Protein AF-F0GFZ1-F1 (afdb_monomer_lite)

Structure (mmCIF, N/CA/C/O backbone):
data_AF-F0GFZ1-F1
#
_entry.id   AF-F0GFZ1-F1
#
loop_
_atom_site.group_PDB
_atom_site.id
_atom_site.type_symbol
_atom_site.label_atom_id
_atom_site.label_alt_id
_atom_site.label_comp_id
_atom_site.label_asym_id
_atom_site.label_entity_id
_atom_site.label_seq_id
_atom_site.pdbx_PDB_ins_code
_atom_site.Cartn_x
_atom_site.Cartn_y
_atom_site.Cartn_z
_atom_site.occupancy
_atom_site.B_iso_or_equiv
_atom_site.auth_seq_id
_atom_site.auth_comp_id
_atom_site.auth_asym_id
_atom_site.auth_atom_id
_atom_site.pdbx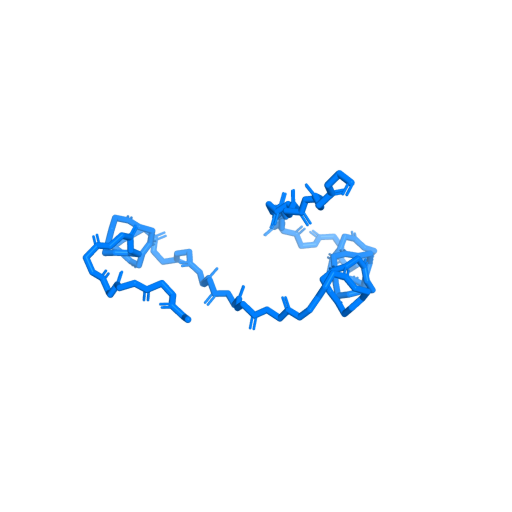_PDB_model_num
ATOM 1 N N . PHE A 1 1 ? 1.755 -0.516 -15.794 1.00 85.56 1 PHE A N 1
ATOM 2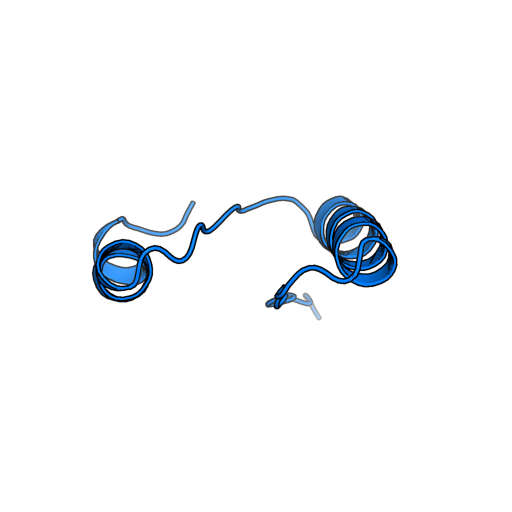 C CA . PHE A 1 1 ? 0.502 -0.293 -15.041 1.00 85.56 1 PHE A CA 1
ATOM 3 C C . PHE A 1 1 ? -0.233 -1.618 -14.853 1.00 85.56 1 PHE A C 1
ATOM 5 O O . PHE A 1 1 ? -0.216 -2.421 -15.782 1.00 85.56 1 PHE A O 1
ATOM 12 N N . PRO A 1 2 ? -0.815 -1.891 -13.669 1.00 92.06 2 PRO A N 1
ATOM 13 C CA . PRO A 1 2 ? -1.480 -3.157 -13.362 1.00 92.06 2 PRO A CA 1
ATOM 14 C C . PRO A 1 2 ? -2.727 -3.349 -14.226 1.00 92.06 2 PRO A C 1
ATOM 16 O O . PRO A 1 2 ? -3.500 -2.419 -14.445 1.00 92.06 2 PRO A O 1
ATOM 19 N N . HIS A 1 3 ? -2.936 -4.574 -14.702 1.00 96.25 3 HIS A N 1
ATOM 20 C CA . HIS A 1 3 ? -4.128 -4.905 -15.475 1.00 96.25 3 HIS A CA 1
ATOM 21 C C . HIS A 1 3 ? -5.396 -4.725 -14.608 1.00 96.25 3 HIS A C 1
ATOM 23 O O . HIS A 1 3 ? -5.395 -5.193 -13.466 1.00 96.25 3 HIS A O 1
ATOM 29 N N . PRO A 1 4 ? -6.507 -4.150 -15.120 1.00 93.06 4 PRO A N 1
ATOM 30 C CA . PRO A 1 4 ? -7.708 -3.848 -14.325 1.00 93.06 4 PRO A CA 1
ATOM 31 C C . PRO A 1 4 ? -8.273 -5.036 -13.537 1.00 93.06 4 PRO A C 1
ATOM 33 O O . PRO A 1 4 ? -8.749 -4.883 -12.416 1.00 93.06 4 PRO A O 1
ATOM 36 N N . ARG A 1 5 ? -8.147 -6.250 -14.089 1.00 96.94 5 ARG A N 1
ATOM 37 C CA . ARG A 1 5 ? -8.526 -7.504 -13.411 1.00 96.94 5 ARG A CA 1
ATOM 38 C C . ARG A 1 5 ? -7.865 -7.684 -12.035 1.00 96.94 5 ARG A C 1
ATOM 40 O O . ARG A 1 5 ? -8.496 -8.244 -11.150 1.00 96.94 5 ARG A O 1
ATOM 47 N N . LEU A 1 6 ? -6.633 -7.206 -11.844 1.00 95.88 6 LEU A N 1
ATOM 48 C CA . LEU A 1 6 ? -5.930 -7.277 -10.556 1.00 95.88 6 LEU A CA 1
ATOM 49 C C . LEU A 1 6 ? -6.506 -6.292 -9.528 1.00 95.88 6 LEU A C 1
ATOM 51 O O . LEU A 1 6 ? -6.461 -6.557 -8.332 1.00 95.88 6 LEU A O 1
ATOM 55 N N . LEU A 1 7 ? -7.070 -5.173 -9.991 1.00 96.62 7 LEU A N 1
ATOM 56 C CA . LEU A 1 7 ? -7.618 -4.118 -9.136 1.00 96.62 7 LEU A CA 1
ATOM 57 C C . LEU A 1 7 ? -9.118 -4.280 -8.862 1.00 96.62 7 LEU A C 1
ATOM 59 O O . LEU A 1 7 ? -9.631 -3.669 -7.928 1.00 96.62 7 LEU A O 1
ATOM 63 N N . ALA A 1 8 ? -9.823 -5.112 -9.635 1.00 97.12 8 ALA A N 1
ATOM 64 C CA . ALA A 1 8 ? -11.276 -5.276 -9.557 1.00 97.12 8 ALA A CA 1
ATOM 65 C C . ALA A 1 8 ? -11.785 -5.569 -8.132 1.00 97.12 8 ALA A C 1
ATOM 67 O O . ALA A 1 8 ? -12.755 -4.960 -7.686 1.00 97.12 8 ALA A O 1
ATOM 68 N N . ALA A 1 9 ? -11.099 -6.443 -7.387 1.00 97.50 9 ALA A N 1
ATOM 69 C CA . ALA A 1 9 ? -11.476 -6.778 -6.012 1.00 97.50 9 ALA A CA 1
ATOM 70 C C . ALA A 1 9 ? -11.316 -5.596 -5.034 1.00 97.50 9 ALA A C 1
ATOM 72 O O . ALA A 1 9 ? -12.115 -5.448 -4.109 1.00 97.50 9 ALA A O 1
ATOM 73 N N . LEU A 1 10 ? -10.304 -4.748 -5.239 1.00 97.06 10 LEU A N 1
ATOM 74 C CA . LEU A 1 10 ? -10.065 -3.546 -4.433 1.00 97.06 10 LEU A CA 1
ATOM 75 C C . LEU A 1 10 ? -11.081 -2.452 -4.780 1.00 97.06 10 LEU A C 1
ATOM 77 O O . LEU A 1 10 ? -11.688 -1.863 -3.885 1.00 97.06 10 LEU A O 1
ATOM 81 N N . ALA A 1 11 ? -11.354 -2.259 -6.071 1.00 96.62 11 ALA A N 1
ATOM 82 C CA . ALA A 1 11 ? -12.350 -1.311 -6.558 1.00 96.62 11 ALA A CA 1
ATOM 83 C C . ALA A 1 11 ? -13.767 -1.643 -6.058 1.00 96.62 11 ALA A C 1
ATOM 85 O O . ALA A 1 11 ? -14.478 -0.747 -5.601 1.00 96.62 11 ALA A O 1
ATOM 86 N N . ALA A 1 12 ? -14.157 -2.925 -6.057 1.00 97.94 12 ALA A N 1
ATOM 87 C CA . ALA A 1 12 ? -15.434 -3.385 -5.500 1.00 97.94 12 ALA A CA 1
ATOM 88 C C . ALA A 1 12 ? -15.585 -3.047 -4.004 1.00 97.94 12 ALA A C 1
ATOM 90 O O . ALA A 1 12 ? -16.690 -2.794 -3.531 1.00 97.94 12 ALA A O 1
ATOM 91 N N . LYS A 1 13 ? -14.468 -2.977 -3.269 1.00 97.88 13 LYS A N 1
ATOM 92 C CA . LYS A 1 13 ? -14.406 -2.550 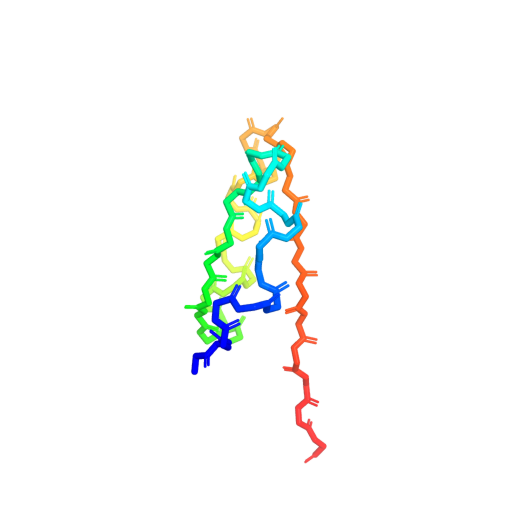-1.862 1.00 97.88 13 LYS A CA 1
ATOM 93 C C . LYS A 1 13 ? -14.175 -1.046 -1.687 1.00 97.88 13 LYS A C 1
ATOM 95 O O . LYS A 1 13 ? -13.936 -0.602 -0.568 1.00 97.88 13 LYS A O 1
ATOM 100 N N . ARG A 1 14 ? -14.244 -0.260 -2.770 1.00 97.00 14 ARG A N 1
ATOM 101 C CA . ARG A 1 14 ? -14.011 1.196 -2.786 1.00 97.00 14 ARG A CA 1
ATOM 102 C C . ARG A 1 14 ? -12.613 1.595 -2.293 1.00 97.00 14 ARG A C 1
ATOM 104 O O . ARG A 1 14 ? -12.438 2.674 -1.735 1.00 97.00 14 ARG A O 1
ATOM 111 N N . ILE A 1 15 ? -11.617 0.742 -2.526 1.00 97.56 15 ILE A N 1
ATOM 112 C CA . ILE A 1 15 ? -10.208 1.020 -2.236 1.00 97.56 15 ILE A CA 1
ATOM 113 C C . ILE A 1 15 ? -9.564 1.569 -3.512 1.00 97.56 15 ILE A C 1
ATOM 115 O O . ILE A 1 15 ? -9.449 0.855 -4.509 1.00 97.56 15 ILE A O 1
ATOM 119 N N . GLY A 1 16 ? -9.172 2.845 -3.485 1.00 95.69 16 GLY A N 1
ATOM 120 C CA . GLY A 1 16 ? -8.422 3.472 -4.574 1.00 95.69 16 GLY A CA 1
ATOM 121 C C . GLY A 1 16 ? -7.001 2.916 -4.656 1.00 95.69 16 GLY A C 1
ATOM 122 O O . GLY A 1 16 ? -6.371 2.684 -3.626 1.00 95.69 16 GLY A O 1
ATOM 123 N N . VAL A 1 17 ? -6.507 2.695 -5.875 1.00 97.06 17 VAL A N 1
ATOM 124 C CA . VAL A 1 17 ? -5.138 2.229 -6.124 1.00 97.06 17 VAL A CA 1
ATOM 125 C C . VAL A 1 17 ? -4.470 3.181 -7.095 1.00 97.06 17 VAL A C 1
ATOM 127 O O . VAL A 1 17 ? -4.966 3.393 -8.200 1.00 97.06 17 VAL A O 1
ATOM 130 N N . GLU A 1 18 ? -3.326 3.709 -6.685 1.00 96.94 18 GLU A N 1
ATOM 131 C CA . GLU A 1 18 ? -2.464 4.540 -7.514 1.00 96.94 18 GLU A CA 1
ATOM 132 C C . GLU A 1 18 ? -1.127 3.834 -7.704 1.00 96.94 18 GLU A C 1
ATOM 134 O O . GLU A 1 18 ? -0.625 3.165 -6.799 1.00 96.94 18 GLU A O 1
ATOM 139 N N . THR A 1 19 ? -0.548 3.972 -8.894 1.00 96.25 19 THR A N 1
ATOM 140 C CA . THR A 1 19 ? 0.801 3.478 -9.168 1.00 96.25 19 THR A CA 1
ATOM 141 C C . THR A 1 19 ? 1.696 4.637 -9.544 1.00 96.25 19 THR A C 1
ATOM 143 O O . THR A 1 19 ? 1.346 5.434 -10.412 1.00 96.25 19 THR A O 1
ATOM 146 N N . MET A 1 20 ? 2.853 4.696 -8.905 1.00 97.38 20 MET A N 1
ATOM 147 C CA . MET A 1 20 ? 3.855 5.741 -9.067 1.00 97.38 20 MET A CA 1
ATOM 148 C C . MET A 1 20 ? 5.246 5.141 -8.843 1.00 97.38 20 MET A C 1
ATOM 150 O O . MET A 1 20 ? 5.358 3.967 -8.476 1.00 97.38 20 MET A O 1
ATOM 154 N N . ASP A 1 21 ? 6.297 5.919 -9.093 1.00 96.25 21 ASP A N 1
ATOM 155 C CA . ASP A 1 21 ? 7.664 5.498 -8.790 1.00 96.25 21 ASP A CA 1
ATOM 156 C C . ASP A 1 21 ? 7.897 5.340 -7.275 1.00 96.25 21 ASP A C 1
ATOM 158 O O . ASP A 1 21 ? 7.122 5.817 -6.442 1.00 96.25 21 ASP A O 1
ATOM 162 N N . PHE A 1 22 ? 8.982 4.651 -6.917 1.00 96.50 22 PHE A N 1
ATOM 163 C CA . PHE A 1 22 ? 9.299 4.305 -5.531 1.00 96.50 22 PHE A CA 1
ATOM 164 C C . PHE A 1 22 ? 9.409 5.532 -4.611 1.00 96.50 22 PHE A C 1
ATOM 166 O O . PHE A 1 22 ? 8.877 5.528 -3.501 1.00 96.50 22 PHE A O 1
ATOM 173 N N . GLN A 1 23 ? 10.074 6.602 -5.061 1.00 96.75 23 GLN A N 1
ATOM 174 C CA . GLN A 1 23 ? 10.281 7.792 -4.232 1.00 96.75 23 GLN A CA 1
ATOM 175 C C . GLN A 1 23 ? 8.976 8.566 -4.030 1.00 96.75 23 GLN A C 1
ATOM 177 O O . GLN A 1 23 ? 8.684 9.007 -2.912 1.00 96.75 23 GLN A O 1
ATOM 182 N N . ALA A 1 24 ? 8.173 8.701 -5.086 1.00 98.06 24 ALA A N 1
ATOM 183 C CA . ALA A 1 24 ? 6.846 9.290 -5.011 1.00 98.06 24 ALA A CA 1
ATOM 184 C C . ALA A 1 24 ? 5.936 8.490 -4.068 1.00 98.06 24 ALA A C 1
ATOM 186 O O . ALA A 1 24 ? 5.291 9.088 -3.207 1.00 98.06 24 ALA A O 1
ATOM 187 N N . ALA A 1 25 ? 5.951 7.154 -4.147 1.00 97.94 25 ALA A N 1
ATOM 188 C CA . ALA A 1 25 ? 5.148 6.288 -3.284 1.00 97.94 25 ALA A CA 1
ATOM 189 C C . ALA A 1 25 ? 5.461 6.514 -1.799 1.00 97.94 25 ALA A C 1
ATOM 191 O O . ALA A 1 25 ? 4.544 6.696 -0.998 1.00 97.94 25 ALA A O 1
ATOM 192 N N . CYS A 1 26 ? 6.745 6.582 -1.435 1.00 97.62 26 CYS A N 1
ATOM 193 C CA . CYS A 1 26 ? 7.174 6.864 -0.064 1.00 97.62 26 CYS A CA 1
ATOM 194 C C . CYS A 1 26 ? 6.717 8.249 0.418 1.00 97.62 26 CYS A C 1
ATOM 196 O O . CYS A 1 26 ? 6.223 8.387 1.539 1.00 97.62 26 CYS A O 1
ATOM 198 N N . ARG A 1 27 ? 6.844 9.282 -0.426 1.00 98.25 27 ARG A N 1
ATOM 199 C CA . ARG A 1 27 ? 6.414 10.646 -0.084 1.00 98.25 27 ARG A CA 1
ATOM 200 C C . ARG A 1 27 ? 4.903 10.717 0.131 1.00 98.25 27 ARG A C 1
ATOM 202 O O . ARG A 1 27 ? 4.465 11.211 1.167 1.00 98.25 27 ARG A O 1
ATOM 209 N N . THR A 1 28 ? 4.123 10.205 -0.816 1.00 98.25 28 THR A N 1
ATOM 210 C CA . THR A 1 28 ? 2.656 10.202 -0.755 1.00 98.25 28 THR A CA 1
ATOM 211 C C . THR A 1 28 ? 2.159 9.397 0.438 1.00 98.25 28 THR A C 1
ATOM 213 O O . THR A 1 28 ? 1.293 9.868 1.168 1.00 98.25 28 THR A O 1
ATOM 216 N N . TYR A 1 29 ? 2.746 8.225 0.700 1.00 98.44 29 TYR A N 1
ATOM 217 C CA . TYR A 1 29 ? 2.411 7.420 1.873 1.00 98.44 29 TYR A CA 1
ATOM 218 C C . TYR A 1 29 ? 2.597 8.208 3.172 1.00 98.44 29 TYR A C 1
ATOM 220 O O . TYR A 1 29 ? 1.670 8.270 3.975 1.00 98.44 29 TYR A O 1
ATOM 228 N N . ASN A 1 30 ? 3.750 8.858 3.359 1.00 98.25 30 ASN A N 1
ATOM 229 C CA . ASN A 1 30 ? 4.023 9.630 4.572 1.00 98.25 30 ASN A CA 1
ATOM 230 C C . ASN A 1 30 ? 3.044 10.797 4.754 1.00 98.25 30 ASN A C 1
ATOM 232 O O . ASN A 1 30 ? 2.592 11.032 5.872 1.00 98.25 30 ASN A O 1
ATOM 236 N N . ILE A 1 31 ? 2.686 11.495 3.671 1.00 98.50 31 ILE A N 1
ATOM 237 C CA . ILE A 1 31 ? 1.684 12.570 3.703 1.00 98.50 31 ILE A CA 1
ATOM 238 C C . ILE A 1 31 ? 0.323 12.013 4.141 1.00 98.50 31 ILE A C 1
ATOM 240 O O . ILE A 1 31 ? -0.246 12.482 5.123 1.00 98.50 31 ILE A O 1
ATOM 244 N N . LEU A 1 32 ? -0.168 10.962 3.478 1.00 98.31 32 LEU A N 1
ATOM 245 C CA . LEU A 1 32 ? -1.469 10.353 3.780 1.00 98.31 32 LEU A CA 1
ATOM 246 C C . LEU A 1 32 ? -1.529 9.762 5.197 1.00 98.31 32 LEU A C 1
ATOM 248 O O . LEU A 1 32 ? -2.561 9.846 5.864 1.00 98.31 32 LEU A O 1
ATOM 252 N N . MET A 1 33 ? -0.423 9.182 5.664 1.00 98.25 33 MET A N 1
ATOM 253 C CA . MET A 1 33 ? -0.280 8.698 7.037 1.00 98.25 33 MET A CA 1
ATOM 254 C C . MET A 1 33 ? -0.343 9.842 8.050 1.00 98.25 33 MET A C 1
ATOM 256 O O . MET A 1 33 ? -1.052 9.725 9.047 1.00 98.25 33 MET A O 1
ATOM 260 N N . ALA A 1 34 ? 0.367 10.946 7.801 1.00 98.44 34 ALA A N 1
ATOM 261 C CA . ALA A 1 34 ? 0.367 12.114 8.680 1.00 98.44 34 ALA A CA 1
ATOM 262 C C . ALA A 1 34 ? -1.014 12.787 8.760 1.00 98.44 34 ALA A C 1
ATOM 264 O O . ALA A 1 34 ? -1.396 13.287 9.814 1.00 98.44 34 ALA A O 1
ATOM 265 N N . GLU A 1 35 ? -1.797 12.733 7.682 1.00 98.44 35 GLU A N 1
ATOM 266 C CA . GLU A 1 35 ? -3.202 13.161 7.651 1.00 98.44 35 GLU A CA 1
ATOM 267 C C . GLU A 1 35 ? -4.153 12.223 8.426 1.00 98.44 35 GLU A C 1
ATOM 269 O O . GLU A 1 35 ? -5.349 12.497 8.522 1.00 98.44 35 GLU A O 1
ATOM 274 N N . GLY A 1 36 ? -3.668 11.095 8.960 1.00 97.69 36 GLY A N 1
ATOM 275 C CA . GLY A 1 36 ? -4.487 10.116 9.681 1.00 97.69 36 GLY A CA 1
ATOM 276 C C . GLY A 1 36 ? -5.399 9.282 8.775 1.00 97.69 36 GLY A C 1
ATOM 277 O O . GLY A 1 36 ? -6.377 8.689 9.242 1.00 97.69 36 GLY A O 1
ATOM 278 N N . ARG A 1 37 ? -5.115 9.226 7.468 1.00 97.69 37 ARG A N 1
ATOM 279 C CA . ARG A 1 37 ? -5.914 8.451 6.512 1.00 97.69 37 ARG A CA 1
ATOM 280 C C . ARG A 1 37 ? -5.569 6.966 6.587 1.00 97.69 37 ARG A C 1
ATOM 282 O O . ARG A 1 37 ? -4.441 6.570 6.859 1.00 97.69 37 ARG A O 1
ATOM 289 N N . LYS A 1 38 ? -6.550 6.117 6.263 1.00 97.69 38 LYS A N 1
ATOM 290 C CA . LYS A 1 38 ? -6.317 4.680 6.057 1.00 97.69 38 LYS A CA 1
ATOM 291 C C . LYS A 1 38 ? -5.588 4.477 4.728 1.00 97.69 38 LYS A C 1
ATOM 293 O O . LYS A 1 38 ? -6.220 4.528 3.674 1.00 97.69 38 LYS A O 1
ATOM 298 N N . VAL A 1 39 ? -4.279 4.260 4.786 1.00 97.88 39 VAL A N 1
ATOM 299 C CA . VAL A 1 39 ? -3.409 4.076 3.618 1.00 97.88 39 VAL A CA 1
ATOM 300 C C . VAL A 1 39 ? -2.536 2.829 3.779 1.00 97.88 39 VAL A C 1
ATOM 302 O O . VAL A 1 39 ? -2.177 2.446 4.889 1.00 97.88 39 VAL A O 1
ATOM 305 N N . ALA A 1 40 ? -2.212 2.182 2.661 1.00 97.69 40 ALA A N 1
ATOM 306 C CA . ALA A 1 40 ? -1.245 1.093 2.576 1.00 97.69 40 ALA A CA 1
ATOM 307 C C . ALA A 1 40 ? -0.359 1.302 1.340 1.00 97.69 40 ALA A C 1
ATOM 309 O O . ALA A 1 40 ? -0.830 1.830 0.332 1.00 97.69 40 ALA A O 1
ATOM 310 N N . ALA A 1 41 ? 0.903 0.875 1.410 1.00 97.50 41 ALA A N 1
ATOM 311 C CA . ALA A 1 41 ? 1.851 0.954 0.303 1.00 97.50 41 ALA A CA 1
ATOM 312 C C . ALA A 1 41 ? 2.451 -0.426 0.005 1.00 97.50 41 ALA A C 1
ATOM 314 O O . ALA A 1 41 ? 2.853 -1.145 0.918 1.00 97.50 41 ALA A O 1
ATOM 315 N N . ALA A 1 42 ? 2.526 -0.778 -1.279 1.00 96.38 42 ALA A N 1
ATOM 316 C CA . ALA A 1 42 ? 3.262 -1.939 -1.768 1.00 96.38 42 ALA A CA 1
ATOM 317 C C . ALA A 1 42 ? 4.487 -1.435 -2.539 1.00 96.38 42 ALA A C 1
ATOM 319 O O . ALA A 1 42 ? 4.347 -0.868 -3.622 1.00 96.38 42 ALA A O 1
ATOM 320 N N . LEU A 1 43 ? 5.677 -1.601 -1.958 1.00 96.31 43 LEU A N 1
ATOM 321 C CA . LEU A 1 43 ? 6.927 -1.095 -2.520 1.00 96.31 43 LEU A CA 1
ATOM 322 C C . LEU A 1 43 ? 7.672 -2.221 -3.240 1.00 96.31 43 LEU A C 1
ATOM 324 O O . LEU A 1 43 ? 8.006 -3.238 -2.633 1.00 96.31 43 LEU A O 1
ATOM 328 N N . LEU A 1 44 ? 7.928 -2.032 -4.533 1.00 94.19 44 LEU A N 1
ATOM 329 C CA . LEU A 1 44 ? 8.764 -2.929 -5.326 1.00 94.19 44 LEU A CA 1
ATOM 330 C C . LEU A 1 44 ? 10.208 -2.434 -5.254 1.00 94.19 44 LEU A C 1
ATOM 332 O O . LEU A 1 44 ? 10.473 -1.270 -5.547 1.00 94.19 44 LEU A O 1
ATOM 336 N N . ILE A 1 45 ? 11.117 -3.311 -4.841 1.00 93.06 45 ILE A N 1
ATOM 337 C CA . ILE A 1 45 ? 12.542 -3.015 -4.689 1.00 93.06 45 ILE A CA 1
ATOM 338 C C . ILE A 1 45 ? 13.291 -3.907 -5.676 1.00 93.06 45 ILE A C 1
ATOM 340 O O . ILE A 1 45 ? 13.127 -5.129 -5.650 1.00 93.06 45 ILE A O 1
ATOM 344 N N . GLU A 1 46 ? 14.073 -3.298 -6.561 1.00 84.44 46 GLU A N 1
ATOM 345 C CA . GLU A 1 46 ? 14.979 -4.021 -7.455 1.00 84.44 46 GLU A CA 1
ATOM 346 C C . GLU A 1 46 ? 16.257 -4.416 -6.699 1.00 84.44 46 GLU A C 1
ATOM 348 O O . GLU A 1 46 ? 16.617 -3.785 -5.704 1.00 84.44 46 GLU A O 1
ATOM 353 N N . ARG A 1 47 ? 16.899 -5.505 -7.131 1.00 72.62 47 ARG A N 1
ATOM 354 C CA . ARG A 1 47 ? 18.170 -5.970 -6.558 1.00 72.62 47 ARG A CA 1
ATOM 355 C C . ARG A 1 4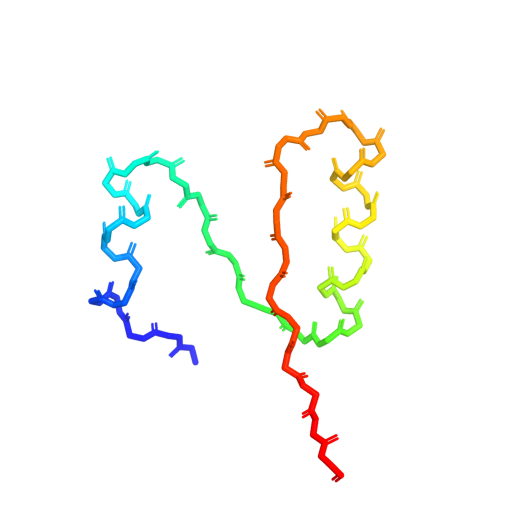7 ? 19.357 -5.269 -7.192 1.00 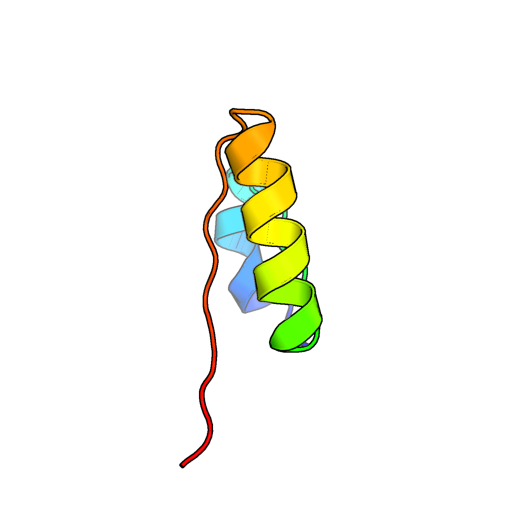72.62 47 ARG A C 1
ATOM 357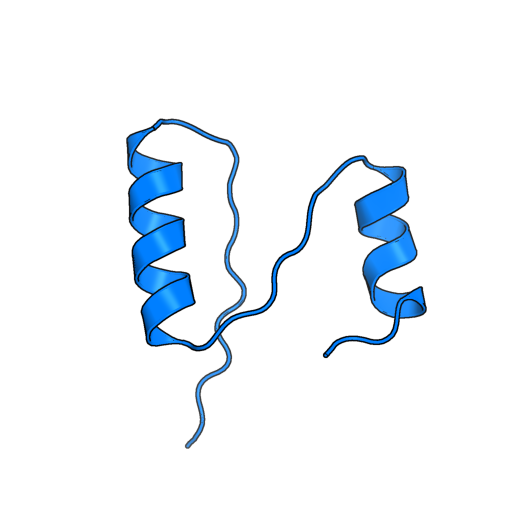 O O . ARG A 1 47 ? 19.296 -5.052 -8.420 1.00 72.62 47 ARG A O 1
#

Sequence (47 aa):
FPHPRLLAALAAKRIGVETMDFQAACRTYNILMAEGRKVAAALLIER

Secondary structure (DSSP, 8-state):
---HHHHHHHHHTT-------HHHHHHHHHHHHHTT-----------

Foldseek 3Di:
DDDVVVCVVVVVVVHDDDDDDQVVQVVVQVVCVVVVHPDDDDHDDDD

Radius of gyration: 11.91 Å; chains: 1; bounding box: 34×21×25 Å

pLDDT: mean 95.95, std 4.44, range [72.62, 98.5]